Protein AF-A0A3A6UXP2-F1 (afdb_monomer_lite)

Foldseek 3Di:
DDDDDDDDDDDDDDDDDDDDDPPDDPPPPPVCFQFKWKKWFWPPDDDIDTGGPDDPDFEFEAEPPDFIKIKMKIFRQGQAKFAPKDWDDDPVCPQQKDKDCPQPRIGHHGGMGMIMITGDPPHDWADFDWIWIGTPSGDIDTHTYTYYD

Structure (mmCIF, N/CA/C/O backbone):
data_AF-A0A3A6UXP2-F1
#
_entry.id   AF-A0A3A6UXP2-F1
#
loop_
_atom_site.group_PDB
_atom_site.id
_atom_site.type_symbol
_atom_site.label_atom_id
_atom_site.label_alt_id
_atom_site.label_comp_id
_atom_site.label_asym_id
_atom_site.label_entity_id
_atom_site.label_seq_id
_atom_site.pdbx_PDB_ins_code
_atom_site.Cartn_x
_atom_site.Cartn_y
_atom_site.Cartn_z
_atom_site.occupancy
_atom_site.B_iso_or_equiv
_atom_site.auth_seq_id
_atom_site.auth_comp_id
_atom_site.auth_asym_id
_atom_site.auth_atom_id
_atom_site.pdbx_PDB_model_num
ATOM 1 N N . MET A 1 1 ? 31.881 63.912 57.015 1.00 40.38 1 MET A N 1
ATOM 2 C CA . MET A 1 1 ? 31.365 65.198 56.488 1.00 40.38 1 MET A CA 1
ATOM 3 C C . MET A 1 1 ? 31.185 65.110 54.976 1.00 40.38 1 MET A C 1
ATOM 5 O O . MET A 1 1 ? 32.179 65.166 54.272 1.00 40.38 1 MET A O 1
ATOM 9 N N . ARG A 1 2 ? 29.947 64.969 54.489 1.00 38.69 2 ARG A N 1
ATOM 10 C CA . ARG A 1 2 ? 29.353 65.715 53.356 1.00 38.69 2 ARG A CA 1
ATOM 11 C C . ARG A 1 2 ? 28.036 65.043 52.965 1.00 38.69 2 ARG A C 1
ATOM 13 O O . ARG A 1 2 ? 28.011 63.913 52.500 1.00 38.69 2 ARG A O 1
ATOM 20 N N . LYS A 1 3 ? 26.949 65.771 53.225 1.00 41.72 3 LYS A N 1
ATOM 21 C CA . LYS A 1 3 ? 25.612 65.557 52.668 1.00 41.72 3 LYS A CA 1
ATOM 22 C C . LYS A 1 3 ? 25.691 65.719 51.150 1.00 41.72 3 LYS A C 1
ATOM 24 O O . LYS A 1 3 ? 26.447 66.576 50.711 1.00 41.72 3 LYS A O 1
ATOM 29 N N . ASN A 1 4 ? 24.861 64.999 50.399 1.00 39.47 4 ASN A N 1
ATOM 30 C CA . ASN A 1 4 ? 24.311 65.500 49.140 1.00 39.47 4 ASN A CA 1
ATOM 31 C C . ASN A 1 4 ? 22.938 64.866 48.893 1.00 39.47 4 ASN A C 1
ATOM 33 O O . ASN A 1 4 ? 22.819 63.680 48.603 1.00 39.47 4 ASN A O 1
ATOM 37 N N . LEU A 1 5 ? 21.910 65.701 49.061 1.00 45.56 5 LEU A N 1
ATOM 38 C CA . LEU A 1 5 ? 20.583 65.518 48.488 1.00 45.56 5 LEU A CA 1
ATOM 39 C C . LEU A 1 5 ? 20.704 65.455 46.963 1.00 45.56 5 LEU A C 1
ATOM 41 O O . LEU A 1 5 ? 21.438 66.276 46.418 1.00 45.56 5 LEU A O 1
ATOM 45 N N . LEU A 1 6 ? 19.881 64.651 46.279 1.00 36.47 6 LEU A N 1
ATOM 46 C CA . LEU A 1 6 ? 19.213 65.148 45.071 1.00 36.47 6 LEU A CA 1
ATOM 47 C C . LEU A 1 6 ? 18.009 64.291 44.625 1.00 36.47 6 LEU A C 1
ATOM 49 O O . LEU A 1 6 ? 18.160 63.162 44.182 1.00 36.47 6 LEU A O 1
ATOM 53 N N . LYS A 1 7 ? 16.849 64.961 44.676 1.00 38.81 7 LYS A N 1
ATOM 54 C CA . LYS A 1 7 ? 15.701 64.958 43.746 1.00 38.81 7 LYS A CA 1
ATOM 55 C C . LYS A 1 7 ? 14.806 63.715 43.609 1.00 38.81 7 LYS A C 1
ATOM 57 O O . LYS A 1 7 ? 15.081 62.768 42.888 1.00 38.81 7 LYS A O 1
ATOM 62 N N . THR A 1 8 ? 13.626 63.880 44.204 1.00 41.09 8 THR A N 1
ATOM 63 C CA . THR A 1 8 ? 12.323 63.277 43.905 1.00 41.09 8 THR A CA 1
ATOM 64 C C . THR A 1 8 ? 12.003 63.275 42.402 1.00 41.09 8 THR A C 1
ATOM 66 O O . THR A 1 8 ? 11.967 64.339 41.784 1.00 41.09 8 THR A O 1
ATOM 69 N N . MET A 1 9 ? 11.713 62.103 41.828 1.00 41.50 9 MET A N 1
ATOM 70 C CA . MET A 1 9 ? 11.059 61.959 40.521 1.00 41.50 9 MET A CA 1
ATOM 71 C C . MET A 1 9 ? 9.598 61.552 40.726 1.00 41.50 9 MET A C 1
ATOM 73 O O . MET A 1 9 ? 9.314 60.538 41.358 1.00 41.50 9 MET A O 1
ATOM 77 N N . ILE A 1 10 ? 8.682 62.344 40.172 1.00 46.31 10 ILE A N 1
ATOM 78 C CA . ILE A 1 10 ? 7.265 62.006 40.023 1.00 46.31 10 ILE A CA 1
ATOM 79 C C . ILE A 1 10 ? 7.137 61.273 38.685 1.00 46.31 10 ILE A C 1
ATOM 81 O O . ILE A 1 10 ? 7.416 61.856 37.638 1.00 46.31 10 ILE A O 1
ATOM 85 N N . VAL A 1 11 ? 6.755 59.996 38.715 1.00 42.88 11 VAL A N 1
ATOM 86 C CA . VAL A 1 11 ? 6.452 59.210 37.511 1.00 42.88 11 VAL A CA 1
ATOM 87 C C . VAL A 1 11 ? 4.945 59.273 37.278 1.00 42.88 11 VAL A C 1
ATOM 89 O O . VAL A 1 11 ? 4.159 58.823 38.108 1.00 42.88 11 VAL A O 1
ATOM 92 N N . LEU A 1 12 ? 4.553 59.888 36.163 1.00 38.28 12 LEU A N 1
ATOM 93 C CA . LEU A 1 12 ? 3.173 60.009 35.706 1.00 38.28 12 LEU A CA 1
ATOM 94 C C . LEU A 1 12 ? 2.795 58.715 34.963 1.00 38.28 12 LEU A C 1
ATOM 96 O O . LEU A 1 12 ? 3.203 58.506 33.822 1.00 38.28 12 LEU A O 1
ATOM 100 N N . SER A 1 13 ? 2.068 57.816 35.625 1.00 41.38 13 SER A N 1
ATOM 101 C CA . SER A 1 13 ? 1.634 56.540 35.044 1.00 41.38 13 SER A CA 1
ATOM 102 C C . SER A 1 13 ? 0.448 56.754 34.099 1.00 41.38 13 SER A C 1
ATOM 104 O O . SER A 1 13 ? -0.673 56.992 34.544 1.00 41.38 13 SER A O 1
ATOM 106 N N . ILE A 1 14 ? 0.686 56.666 32.791 1.00 51.38 14 ILE A N 1
ATOM 107 C CA . ILE A 1 14 ? -0.365 56.619 31.766 1.00 51.38 14 ILE A CA 1
ATOM 108 C C . ILE A 1 14 ? -0.844 55.166 31.676 1.00 51.38 14 ILE A C 1
ATOM 110 O O . ILE A 1 14 ? -0.101 54.291 31.237 1.00 51.38 14 ILE A O 1
ATOM 114 N N . GLY A 1 15 ? -2.067 54.895 32.132 1.00 41.56 15 GLY A N 1
ATOM 115 C CA . GLY A 1 15 ? -2.695 53.582 31.992 1.00 41.56 15 GLY A CA 1
ATOM 116 C C . GLY A 1 15 ? -3.121 53.333 30.546 1.00 41.56 15 GLY A C 1
ATOM 117 O O . GLY A 1 15 ? -4.024 54.002 30.049 1.00 41.56 15 GLY A O 1
ATOM 118 N N . LEU A 1 16 ? -2.486 52.370 29.872 1.00 44.72 16 LEU A N 1
ATOM 119 C CA . LEU A 1 16 ? -3.006 51.798 28.630 1.00 44.72 16 LEU A CA 1
ATOM 120 C C . LEU A 1 16 ? -4.114 50.793 28.978 1.00 44.72 16 LEU A C 1
ATOM 122 O O . LEU A 1 16 ? -3.853 49.798 29.652 1.00 44.72 16 LEU A O 1
ATOM 126 N N . LEU A 1 17 ? -5.336 51.027 28.492 1.00 41.81 17 LEU A N 1
ATOM 127 C CA . LEU A 1 17 ? -6.356 49.981 28.411 1.00 41.81 17 LEU A CA 1
ATOM 128 C C . LEU A 1 17 ? -5.936 48.972 27.334 1.00 41.81 17 LEU A C 1
ATOM 130 O O . LEU A 1 17 ? -5.988 49.278 26.144 1.00 41.81 17 LEU A O 1
ATOM 134 N N . THR A 1 18 ? -5.557 47.762 27.736 1.00 48.31 18 THR A N 1
ATOM 135 C CA . THR A 1 18 ? -5.454 46.619 26.825 1.00 48.31 18 THR A CA 1
ATOM 136 C C . THR A 1 18 ? -6.835 45.981 26.692 1.00 48.31 18 THR A C 1
ATOM 138 O O . THR A 1 18 ? -7.317 45.318 27.606 1.00 48.31 18 THR A O 1
ATOM 141 N N . TYR A 1 19 ? -7.497 46.212 25.558 1.00 43.78 19 TYR A N 1
ATOM 142 C CA . TYR A 1 19 ? -8.662 45.429 25.145 1.00 43.78 19 TYR A CA 1
ATOM 143 C C . TYR A 1 19 ? -8.161 44.062 24.664 1.00 43.78 19 TYR A C 1
ATOM 145 O O . TYR A 1 19 ? -7.666 43.939 23.544 1.00 43.78 19 TYR A O 1
ATOM 153 N N . GLU A 1 20 ? -8.257 43.033 25.503 1.00 43.06 20 GLU A N 1
ATOM 154 C CA . GLU A 1 20 ? -8.049 41.658 25.051 1.00 43.06 20 GLU A CA 1
ATOM 155 C C . GLU A 1 20 ? -9.321 41.177 24.349 1.00 43.06 20 GLU A C 1
ATOM 157 O O . GLU A 1 20 ? -10.357 40.943 24.970 1.00 43.06 20 GLU A O 1
ATOM 162 N N . THR A 1 21 ? -9.257 41.065 23.024 1.00 47.62 21 THR A N 1
ATOM 163 C CA . THR A 1 21 ? -10.279 40.362 22.248 1.00 47.62 21 THR A CA 1
ATOM 164 C C . THR A 1 21 ? -9.906 38.885 22.225 1.00 47.62 21 THR A C 1
ATOM 166 O O . THR A 1 21 ? -8.953 38.471 21.567 1.00 47.62 21 THR A O 1
ATOM 169 N N . THR A 1 22 ? -10.638 38.069 22.978 1.00 46.59 22 THR A N 1
ATOM 170 C CA . THR A 1 22 ? -10.502 36.613 22.936 1.00 46.59 22 THR A CA 1
ATOM 171 C C . THR A 1 22 ? -11.127 36.089 21.644 1.00 46.59 22 THR A C 1
ATOM 173 O O . THR A 1 22 ? -12.307 35.754 21.574 1.00 46.59 22 THR A O 1
ATOM 176 N N . PHE A 1 23 ? -10.325 36.014 20.582 1.00 42.72 23 PHE A N 1
ATOM 177 C CA . PHE A 1 23 ? -10.682 35.238 19.398 1.00 42.72 23 PHE A CA 1
ATOM 178 C C . PHE A 1 23 ? -10.598 33.746 19.739 1.00 42.72 23 PHE A C 1
ATOM 180 O O . PHE A 1 23 ? -9.537 33.127 19.700 1.00 42.72 23 PHE A O 1
ATOM 187 N N . SER A 1 24 ? -11.743 33.162 20.087 1.00 44.19 24 SER A N 1
ATOM 188 C CA . SER A 1 24 ? -11.937 31.714 20.087 1.00 44.19 24 SER A CA 1
ATOM 189 C C . SER A 1 24 ? -11.889 31.224 18.638 1.00 44.19 24 SER A C 1
ATOM 191 O O . SER A 1 24 ? -12.862 31.389 17.900 1.00 44.19 24 SER A O 1
ATOM 193 N N . LEU A 1 25 ? -10.773 30.619 18.223 1.00 47.56 25 LEU A N 1
ATOM 194 C CA . LEU A 1 25 ? -10.713 29.875 16.964 1.00 47.56 25 LEU A CA 1
ATOM 195 C C . LEU A 1 25 ? -11.789 28.775 16.980 1.00 47.56 25 LEU A C 1
ATOM 197 O O . LEU A 1 25 ? -11.946 28.108 18.009 1.00 47.56 25 LEU A O 1
ATOM 201 N N . PRO A 1 26 ? -12.521 28.546 15.875 1.00 42.78 26 PRO A N 1
ATOM 202 C CA . PRO A 1 26 ? -13.351 27.359 15.766 1.00 42.78 26 PRO A CA 1
ATOM 203 C C . PRO A 1 26 ? -12.435 26.149 15.943 1.00 42.78 26 PRO A C 1
ATOM 205 O O . PRO A 1 26 ? -11.463 25.979 15.206 1.00 42.78 26 PRO A O 1
ATOM 208 N N . GLN A 1 27 ? -12.718 25.326 16.952 1.00 44.47 27 GLN A N 1
ATOM 209 C CA . GLN A 1 27 ? -12.070 24.032 17.057 1.00 44.47 27 GLN A CA 1
ATOM 210 C C . GLN A 1 27 ? -12.443 23.268 15.792 1.00 44.47 27 GLN A C 1
ATOM 212 O O . GLN A 1 27 ? -13.610 22.936 15.580 1.00 44.47 27 GLN A O 1
ATOM 2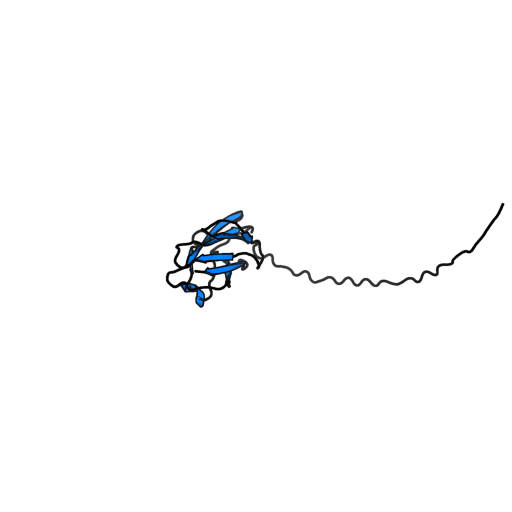17 N N . ILE A 1 28 ? -11.461 23.045 14.918 1.00 33.84 28 ILE A N 1
ATOM 218 C CA . ILE A 1 28 ? -11.594 22.068 13.848 1.00 33.84 28 ILE A CA 1
ATOM 219 C C . ILE A 1 28 ? -11.871 20.763 14.583 1.00 33.84 28 ILE A C 1
ATOM 221 O O . ILE A 1 28 ? -10.984 20.210 15.233 1.00 33.84 28 ILE A O 1
ATOM 225 N N . ILE A 1 29 ? -13.122 20.306 14.538 1.00 33.94 29 ILE A N 1
ATOM 226 C CA . ILE A 1 29 ? -13.460 18.939 14.901 1.00 33.94 29 ILE A CA 1
ATOM 227 C C . ILE A 1 29 ? -12.769 18.099 13.836 1.00 33.94 29 ILE A C 1
ATOM 229 O O . ILE A 1 29 ? -13.313 17.841 12.763 1.00 33.94 29 ILE A O 1
ATOM 233 N N . LEU A 1 30 ? -11.516 17.734 14.102 1.00 34.81 30 LEU A N 1
ATOM 234 C CA . LEU A 1 30 ? -10.880 16.652 13.391 1.00 34.81 30 LEU A CA 1
ATOM 235 C C . LEU A 1 30 ? -11.683 15.434 13.829 1.00 34.81 30 LEU A C 1
ATOM 237 O O . LEU A 1 30 ? -11.483 14.911 14.925 1.00 34.81 30 LEU A O 1
ATOM 241 N N . ASN A 1 31 ? -12.678 15.053 13.024 1.00 36.38 31 ASN A N 1
ATOM 242 C CA . ASN A 1 31 ? -13.287 13.741 13.139 1.00 36.38 31 ASN A CA 1
ATOM 243 C C . ASN A 1 31 ? -12.101 12.782 13.129 1.00 36.38 31 ASN A C 1
ATOM 245 O O . ASN A 1 31 ? -11.442 12.652 12.098 1.00 36.38 31 ASN A O 1
ATOM 249 N N . LYS A 1 32 ? -11.749 12.231 14.296 1.00 44.66 32 LYS A N 1
ATOM 250 C CA . LYS A 1 32 ? -10.659 11.274 14.436 1.00 44.66 32 LYS A CA 1
ATOM 251 C C . LYS A 1 32 ? -11.135 10.020 13.716 1.00 44.66 32 LYS A C 1
ATOM 253 O O . LYS A 1 32 ? -11.741 9.143 14.319 1.00 44.66 32 LYS A O 1
ATOM 258 N N . ALA A 1 33 ? -10.991 10.034 12.397 1.00 50.00 33 ALA A N 1
ATOM 259 C CA . ALA A 1 33 ? -11.292 8.924 11.530 1.00 50.00 33 ALA A CA 1
ATOM 260 C C . ALA A 1 33 ? -10.370 7.793 11.975 1.00 50.00 33 ALA A C 1
ATOM 262 O O . ALA A 1 33 ? -9.158 7.986 12.001 1.00 50.00 33 ALA A O 1
ATOM 263 N N . ASP A 1 34 ? -10.995 6.706 12.429 1.00 57.66 34 ASP A N 1
ATOM 264 C CA . ASP A 1 34 ? -10.430 5.425 12.856 1.00 57.66 34 ASP A CA 1
ATOM 265 C C . ASP A 1 34 ? -8.904 5.321 12.635 1.00 57.66 34 ASP A C 1
ATOM 267 O O . ASP A 1 34 ? -8.424 5.009 11.550 1.00 57.66 34 ASP A O 1
ATOM 271 N N . ASP A 1 35 ? -8.152 5.675 13.679 1.00 62.00 35 ASP A N 1
ATOM 272 C CA . ASP A 1 35 ? -6.703 5.913 13.660 1.00 62.00 35 ASP A CA 1
ATOM 273 C C . ASP A 1 35 ? -5.945 4.578 13.506 1.00 62.00 35 ASP A C 1
ATOM 275 O O . ASP A 1 35 ? -5.817 3.823 14.470 1.00 62.00 35 ASP A O 1
ATOM 279 N N . PHE A 1 36 ? -5.489 4.244 12.294 1.00 71.06 36 PHE A N 1
ATOM 280 C CA . PHE A 1 36 ? -4.601 3.105 12.020 1.00 71.06 36 PHE A CA 1
ATOM 281 C C . PHE A 1 36 ? -3.238 3.619 11.546 1.00 71.06 36 PHE A C 1
ATOM 283 O O . PHE A 1 36 ? -3.169 4.610 10.825 1.00 71.06 36 PHE A O 1
ATOM 290 N N . SER A 1 37 ? -2.145 2.967 11.951 1.00 69.31 37 SER A N 1
ATOM 291 C CA . SER A 1 37 ? -0.786 3.384 11.576 1.00 69.31 37 SER A CA 1
ATOM 292 C C . SER A 1 37 ? -0.146 2.417 10.590 1.00 69.31 37 SER A C 1
ATOM 294 O O . SER A 1 37 ? -0.500 1.238 10.532 1.00 69.31 37 SER A O 1
ATOM 296 N N . ILE A 1 38 ? 0.825 2.913 9.826 1.00 59.50 38 ILE A N 1
ATOM 297 C CA . ILE A 1 38 ? 1.515 2.154 8.787 1.00 59.50 38 ILE A CA 1
ATOM 298 C C . ILE A 1 38 ? 3.002 2.017 9.138 1.00 59.50 38 ILE A C 1
ATOM 300 O O . ILE A 1 38 ? 3.627 2.961 9.604 1.00 59.50 38 ILE A O 1
ATOM 304 N N . GLU A 1 39 ? 3.607 0.861 8.889 1.00 66.81 39 GLU A N 1
ATOM 305 C CA . GLU A 1 39 ? 5.064 0.670 8.922 1.00 66.81 39 GLU A CA 1
ATOM 306 C C . GLU A 1 39 ? 5.530 0.002 7.628 1.00 66.81 39 GLU A C 1
ATOM 308 O O . GLU A 1 39 ? 4.825 -0.845 7.091 1.00 66.81 39 GLU A O 1
ATOM 313 N N . ILE A 1 40 ? 6.702 0.355 7.094 1.00 58.12 40 ILE A N 1
ATOM 314 C CA . ILE A 1 40 ? 7.162 -0.152 5.787 1.00 58.12 40 ILE A CA 1
ATOM 315 C C . ILE A 1 40 ? 8.504 -0.865 5.891 1.00 58.12 40 ILE A C 1
ATOM 317 O O . ILE A 1 40 ? 9.406 -0.439 6.617 1.00 58.12 40 ILE A O 1
ATOM 321 N N . GLY A 1 41 ? 8.648 -1.938 5.107 1.00 57.12 41 GLY A N 1
ATOM 322 C CA . GLY A 1 41 ? 9.924 -2.602 4.872 1.00 57.12 41 GLY A CA 1
ATOM 323 C C . GLY A 1 41 ? 10.048 -3.159 3.450 1.00 57.12 41 GLY A C 1
ATOM 324 O O . GLY A 1 41 ? 9.064 -3.412 2.759 1.00 57.12 41 GLY A O 1
ATOM 325 N N . THR A 1 42 ? 11.288 -3.342 2.992 1.00 54.94 42 THR A N 1
ATOM 326 C CA . THR A 1 42 ? 11.606 -3.971 1.700 1.00 54.94 42 THR A CA 1
ATOM 327 C C . THR A 1 42 ? 12.535 -5.162 1.909 1.00 54.94 42 THR A C 1
ATOM 329 O O . THR A 1 42 ? 13.437 -5.139 2.755 1.00 54.94 42 THR A O 1
ATOM 332 N N . VAL A 1 43 ? 12.335 -6.231 1.138 1.00 50.34 43 VAL A N 1
ATOM 333 C CA . VAL A 1 43 ? 13.219 -7.400 1.160 1.00 50.34 43 VAL A CA 1
ATOM 334 C C . VAL A 1 43 ? 14.390 -7.131 0.213 1.00 50.34 43 VAL A C 1
ATOM 336 O O . VAL A 1 43 ? 14.316 -7.437 -0.973 1.00 50.34 43 VAL A O 1
ATOM 339 N N . SER A 1 44 ? 15.452 -6.496 0.728 1.00 39.50 44 SER A N 1
ATOM 340 C CA . SER A 1 44 ? 16.818 -6.495 0.146 1.00 39.50 44 SER A CA 1
ATOM 341 C C . SER A 1 44 ? 17.917 -5.928 1.066 1.00 39.50 44 SER A C 1
ATOM 343 O O . SER A 1 44 ? 19.087 -6.177 0.795 1.00 39.50 44 SER A O 1
ATOM 345 N N . LYS A 1 45 ? 17.587 -5.198 2.144 1.00 35.59 45 LYS A N 1
ATOM 346 C CA . LYS A 1 45 ? 18.444 -4.855 3.309 1.00 35.59 45 LYS A CA 1
ATOM 347 C C . LYS A 1 45 ? 17.601 -3.952 4.219 1.00 35.59 45 LYS A C 1
ATOM 349 O O . LYS A 1 45 ? 17.278 -2.834 3.838 1.00 35.59 45 LYS A O 1
ATOM 354 N N . SER A 1 46 ? 17.160 -4.462 5.365 1.00 40.50 46 SER A N 1
ATOM 355 C CA . SER A 1 46 ? 16.119 -3.834 6.186 1.00 40.50 46 SER A CA 1
ATOM 356 C C . SER A 1 46 ? 16.643 -2.696 7.068 1.00 40.50 46 SER A C 1
ATOM 358 O O . SER A 1 46 ? 17.407 -2.940 8.001 1.00 40.50 46 SER A O 1
ATOM 360 N N . THR A 1 47 ? 16.124 -1.489 6.865 1.00 38.62 47 THR A N 1
ATOM 361 C CA . THR A 1 47 ? 15.906 -0.511 7.940 1.00 38.62 47 THR A CA 1
ATOM 362 C C . THR A 1 47 ? 14.427 -0.152 7.910 1.00 38.62 47 THR A C 1
ATOM 364 O O . THR A 1 47 ? 13.943 0.384 6.917 1.00 38.62 47 THR A O 1
ATOM 367 N N . PHE A 1 48 ? 13.703 -0.549 8.954 1.00 45.12 48 PHE A N 1
ATOM 368 C CA . PHE A 1 48 ? 12.272 -0.306 9.105 1.00 45.12 48 PHE A CA 1
ATOM 369 C C . PHE A 1 48 ? 12.027 1.196 9.274 1.00 45.12 48 PHE A C 1
ATOM 371 O O . PHE A 1 48 ? 12.610 1.807 10.169 1.00 45.12 48 PHE A O 1
ATOM 378 N N . SER A 1 49 ? 11.158 1.776 8.448 1.00 44.88 49 SER A N 1
ATOM 379 C CA . SER A 1 49 ? 10.668 3.144 8.644 1.00 44.88 49 SER A CA 1
ATOM 380 C C . SER A 1 49 ? 9.192 3.069 9.024 1.00 44.88 49 SER A C 1
ATOM 382 O O . SER A 1 49 ? 8.361 2.600 8.245 1.00 44.88 49 SER A O 1
ATOM 384 N N . SER A 1 50 ? 8.876 3.480 10.254 1.00 44.25 50 SER A N 1
ATOM 385 C CA . SER A 1 50 ? 7.497 3.626 10.728 1.00 44.25 50 SER A CA 1
ATOM 386 C C . SER A 1 50 ? 6.898 4.909 10.157 1.00 44.25 50 SER A C 1
ATOM 388 O O . SER A 1 5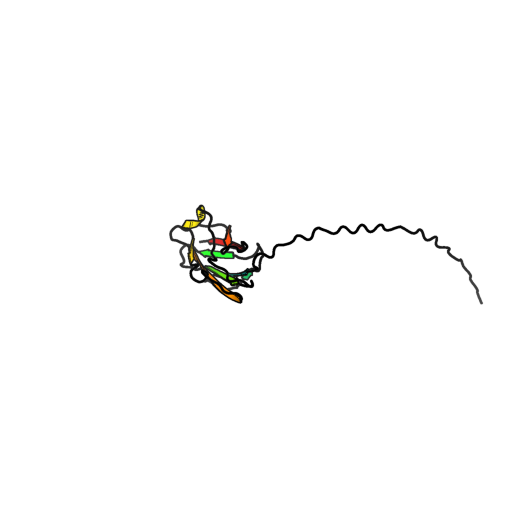0 ? 7.543 5.959 10.173 1.00 44.25 50 SER A O 1
ATOM 390 N N . CYS A 1 51 ? 5.666 4.834 9.666 1.00 53.47 51 CYS A N 1
ATOM 391 C CA . CYS A 1 51 ? 4.898 5.978 9.195 1.00 53.47 51 CYS A CA 1
ATOM 392 C C . CYS A 1 51 ? 3.570 6.033 9.936 1.00 53.47 51 CYS A C 1
ATOM 394 O O . CYS A 1 51 ? 2.520 5.585 9.473 1.00 53.47 51 CYS A O 1
ATOM 396 N N . GLY A 1 52 ? 3.605 6.636 11.118 1.00 46.34 52 GLY A N 1
ATOM 397 C CA . GLY A 1 52 ? 2.383 7.168 11.703 1.00 46.34 52 GLY A CA 1
ATOM 398 C C . GLY A 1 52 ? 1.906 8.364 10.879 1.00 46.34 52 GLY A C 1
ATOM 399 O O . GLY A 1 52 ? 2.684 9.296 10.702 1.00 46.34 52 GLY A O 1
ATOM 400 N N . ASN A 1 53 ? 0.664 8.322 10.378 1.00 45.50 53 ASN A N 1
ATOM 401 C CA . ASN A 1 53 ? -0.191 9.430 9.898 1.00 45.50 53 ASN A CA 1
ATOM 402 C C . ASN A 1 53 ? 0.461 10.614 9.140 1.00 45.50 53 ASN A C 1
ATOM 404 O O . ASN A 1 53 ? -0.097 11.709 9.124 1.00 45.50 53 ASN A O 1
ATOM 408 N N . SER A 1 54 ? 1.627 10.438 8.516 1.00 45.38 54 SER A N 1
ATOM 409 C CA . SER A 1 54 ? 2.432 11.527 7.958 1.00 45.38 54 SER A CA 1
ATOM 410 C C . SER A 1 54 ? 2.893 11.198 6.543 1.00 45.38 54 SER A C 1
ATOM 412 O O . SER A 1 54 ? 3.449 10.136 6.273 1.00 45.38 54 SER A O 1
ATOM 414 N N . ILE A 1 55 ? 2.663 12.158 5.651 1.00 43.12 55 ILE A N 1
ATOM 415 C CA . ILE A 1 55 ? 2.704 12.074 4.184 1.00 43.12 55 ILE A CA 1
ATOM 416 C C . ILE A 1 55 ? 4.134 12.065 3.601 1.00 43.12 55 ILE A C 1
ATOM 418 O O . ILE A 1 55 ? 4.306 12.378 2.430 1.00 43.12 55 ILE A O 1
ATOM 422 N N . ALA A 1 56 ? 5.178 11.798 4.398 1.00 43.28 56 ALA A N 1
ATOM 423 C CA . ALA A 1 56 ? 6.534 12.224 4.024 1.00 43.28 56 ALA A CA 1
ATOM 424 C C . ALA A 1 56 ? 7.630 11.149 3.910 1.00 43.28 56 ALA A C 1
ATOM 426 O O . ALA A 1 56 ? 8.648 11.460 3.305 1.00 43.28 56 ALA A O 1
ATOM 427 N N . ASN A 1 57 ? 7.512 9.926 4.453 1.00 53.72 57 ASN A N 1
ATOM 428 C CA . ASN A 1 57 ? 8.703 9.047 4.567 1.00 53.72 57 ASN A CA 1
ATOM 429 C C . ASN A 1 57 ? 8.483 7.544 4.312 1.00 53.72 57 ASN A C 1
ATOM 431 O O . ASN A 1 57 ? 9.330 6.724 4.671 1.00 53.72 57 ASN A O 1
ATOM 435 N N . CYS A 1 58 ? 7.374 7.161 3.687 1.00 72.75 58 CYS A N 1
ATOM 436 C CA . CYS A 1 58 ? 6.991 5.760 3.554 1.00 72.75 58 CYS A CA 1
ATOM 437 C C . CYS A 1 58 ? 7.305 5.197 2.166 1.00 72.75 58 CYS A C 1
ATOM 439 O O . CYS A 1 58 ? 6.403 5.080 1.356 1.00 72.75 58 CYS A O 1
ATOM 441 N N . LEU A 1 59 ? 8.561 4.849 1.872 1.00 83.69 59 LEU A N 1
ATOM 442 C CA . LEU A 1 59 ? 8.949 4.404 0.527 1.00 83.69 59 LEU A CA 1
ATOM 443 C C . LEU A 1 59 ? 9.077 2.881 0.400 1.00 83.69 59 LEU A C 1
ATOM 445 O O . LEU A 1 59 ? 9.956 2.264 1.006 1.00 83.69 59 LEU A O 1
ATOM 449 N N . VAL A 1 60 ? 8.278 2.294 -0.486 1.00 86.19 60 VAL A N 1
ATOM 450 C CA . VAL A 1 60 ? 8.489 0.951 -1.033 1.00 86.19 60 VAL A CA 1
ATOM 451 C C . VAL A 1 60 ? 9.283 1.074 -2.330 1.00 86.19 60 VAL A C 1
ATOM 453 O O . VAL A 1 60 ? 8.897 1.794 -3.244 1.00 86.19 60 VAL A O 1
ATOM 456 N N . THR A 1 61 ? 10.403 0.356 -2.420 1.00 87.50 61 THR A N 1
ATOM 457 C CA . THR A 1 61 ? 11.196 0.251 -3.653 1.00 87.50 61 THR A CA 1
ATOM 458 C C . THR A 1 61 ? 11.113 -1.163 -4.200 1.00 87.50 61 THR A C 1
ATOM 460 O O . THR A 1 61 ? 11.536 -2.119 -3.543 1.00 87.50 61 THR A O 1
ATOM 463 N N . LEU A 1 62 ? 10.589 -1.284 -5.412 1.00 89.25 62 LEU A N 1
ATOM 464 C CA . LEU A 1 62 ? 10.619 -2.507 -6.201 1.00 89.25 62 LEU A CA 1
ATOM 465 C C . LEU A 1 62 ? 11.743 -2.411 -7.233 1.00 89.25 62 LEU A C 1
ATOM 467 O O . LEU A 1 62 ? 12.066 -1.316 -7.685 1.00 89.25 62 LEU A O 1
ATOM 471 N N . LYS A 1 63 ? 12.365 -3.539 -7.566 1.00 86.81 63 LYS A N 1
ATOM 472 C CA . LYS A 1 63 ? 13.435 -3.614 -8.557 1.00 86.81 63 LYS A CA 1
ATOM 473 C C . LYS A 1 63 ? 12.979 -4.454 -9.729 1.00 86.81 63 LYS A C 1
ATOM 475 O O . LYS A 1 63 ? 12.488 -5.565 -9.537 1.00 86.81 63 LYS A O 1
ATOM 480 N N . LEU A 1 64 ? 13.171 -3.939 -10.932 1.00 81.69 64 LEU A N 1
ATOM 481 C CA . LEU A 1 64 ? 13.016 -4.716 -12.147 1.00 81.69 64 LEU A CA 1
ATOM 482 C C . LEU A 1 64 ? 14.062 -5.838 -12.158 1.00 81.69 64 LEU A C 1
ATOM 484 O O . LEU A 1 64 ? 15.103 -5.761 -11.511 1.00 81.69 64 LEU A O 1
ATOM 488 N N . MET A 1 65 ? 13.770 -6.915 -12.886 1.00 70.50 65 MET A N 1
ATOM 489 C CA . MET A 1 65 ? 14.711 -8.015 -13.166 1.00 70.50 65 MET A CA 1
ATOM 490 C C . MET A 1 65 ? 15.171 -8.850 -11.955 1.00 70.50 65 MET A C 1
ATOM 492 O O . MET A 1 65 ? 15.798 -9.893 -12.137 1.00 70.50 65 MET A O 1
ATOM 496 N N . ILE A 1 66 ? 14.828 -8.450 -10.731 1.00 73.62 66 ILE A N 1
ATOM 497 C CA . ILE A 1 66 ? 15.059 -9.202 -9.500 1.00 73.62 66 ILE A CA 1
ATOM 498 C C . ILE A 1 66 ? 13.691 -9.492 -8.893 1.00 73.62 66 ILE A C 1
ATOM 500 O O . ILE A 1 66 ? 12.884 -8.586 -8.718 1.00 73.62 66 ILE A O 1
ATOM 504 N N . HIS A 1 67 ? 13.424 -10.748 -8.531 1.00 68.25 67 HIS A N 1
ATOM 505 C CA . HIS A 1 67 ? 12.2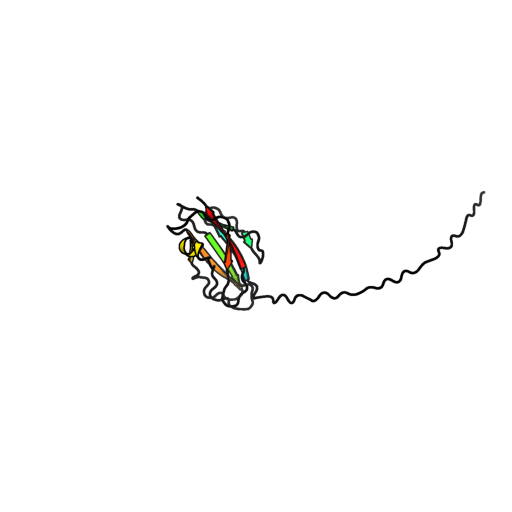34 -11.089 -7.751 1.00 68.25 67 HIS A CA 1
ATOM 506 C C . HIS A 1 67 ? 12.364 -10.517 -6.336 1.00 68.25 67 HIS A C 1
ATOM 508 O O . HIS A 1 67 ? 12.771 -11.214 -5.405 1.00 68.25 67 HIS A O 1
ATOM 514 N N . ASN A 1 68 ? 12.064 -9.230 -6.183 1.00 81.25 68 ASN A N 1
ATOM 515 C CA . ASN A 1 68 ? 12.049 -8.557 -4.901 1.00 81.25 68 ASN A CA 1
ATOM 516 C C . ASN A 1 68 ? 10.609 -8.342 -4.421 1.00 81.25 68 ASN A C 1
ATOM 518 O O . ASN A 1 68 ? 9.653 -8.319 -5.195 1.00 81.25 68 ASN A O 1
ATOM 522 N N . GLU A 1 69 ? 10.462 -8.226 -3.107 1.00 85.31 69 GLU A N 1
ATOM 523 C CA . GLU A 1 69 ? 9.179 -7.975 -2.465 1.00 85.31 69 GLU A CA 1
ATOM 524 C C . GLU A 1 69 ? 9.293 -6.726 -1.595 1.00 85.31 69 GLU A C 1
ATOM 526 O O . GLU A 1 69 ? 10.210 -6.587 -0.777 1.00 85.31 69 GLU A O 1
ATOM 531 N N . GLY A 1 70 ? 8.347 -5.815 -1.784 1.00 86.81 70 GLY A N 1
ATOM 532 C CA . GLY A 1 70 ? 8.067 -4.725 -0.865 1.00 86.81 70 GLY A CA 1
ATOM 533 C C . GLY A 1 70 ? 6.906 -5.095 0.045 1.00 86.81 70 GLY A C 1
ATOM 534 O O . GLY A 1 70 ? 6.039 -5.880 -0.341 1.00 86.81 70 GLY A O 1
ATOM 535 N N . PHE A 1 71 ? 6.851 -4.535 1.248 1.00 87.81 71 PHE A N 1
ATOM 536 C CA . PHE A 1 71 ? 5.693 -4.724 2.107 1.00 87.81 71 PHE A CA 1
ATOM 537 C C . PHE A 1 71 ? 5.365 -3.496 2.944 1.00 87.81 71 PHE A C 1
ATOM 539 O O . PHE A 1 71 ? 6.220 -2.680 3.289 1.00 87.81 71 PHE A O 1
ATOM 546 N N . VAL A 1 72 ? 4.093 -3.430 3.309 1.00 88.06 72 VAL A N 1
ATOM 547 C CA . VAL A 1 72 ? 3.526 -2.444 4.214 1.00 88.06 72 VAL A CA 1
ATOM 548 C C . VAL A 1 72 ? 2.827 -3.209 5.336 1.00 88.06 72 VAL A C 1
ATOM 550 O O . VAL A 1 72 ? 1.972 -4.058 5.084 1.00 88.06 72 VAL A O 1
ATOM 553 N N . ILE A 1 73 ? 3.213 -2.946 6.577 1.00 87.25 73 ILE A N 1
ATOM 554 C CA . ILE A 1 73 ? 2.548 -3.423 7.785 1.00 87.25 73 ILE A CA 1
ATOM 555 C C . ILE A 1 73 ? 1.496 -2.397 8.187 1.00 87.25 73 ILE A C 1
ATOM 557 O O . ILE A 1 73 ? 1.782 -1.212 8.336 1.00 87.25 73 ILE A O 1
ATOM 561 N N . ILE A 1 74 ? 0.273 -2.867 8.372 1.00 86.75 74 ILE A N 1
ATOM 562 C CA . ILE A 1 74 ? -0.845 -2.074 8.865 1.00 86.75 74 ILE A CA 1
ATOM 563 C C . ILE A 1 74 ? -1.061 -2.449 10.319 1.00 86.75 74 ILE A C 1
ATOM 565 O O . ILE A 1 74 ? -1.202 -3.632 10.617 1.00 86.75 74 ILE A O 1
ATOM 569 N N . HIS A 1 75 ? -1.137 -1.459 11.200 1.00 87.69 75 HIS A N 1
ATOM 570 C CA . HIS A 1 75 ? -1.467 -1.628 12.612 1.00 87.69 75 HIS A CA 1
ATOM 571 C C . HIS A 1 75 ? -2.820 -0.999 12.901 1.00 87.69 75 HIS A C 1
ATOM 573 O O . HIS A 1 75 ? -3.020 0.201 12.692 1.00 87.69 75 HIS A O 1
ATOM 579 N N . ASN A 1 76 ? -3.755 -1.797 13.407 1.00 87.12 76 ASN A N 1
ATOM 580 C CA . ASN A 1 76 ? -5.052 -1.289 13.814 1.00 87.12 76 ASN A CA 1
ATOM 581 C C . ASN A 1 76 ? -4.987 -0.726 15.239 1.00 87.12 76 ASN A C 1
ATOM 583 O O . ASN A 1 76 ? -5.203 -1.451 16.207 1.00 87.12 76 ASN A O 1
ATOM 587 N N . ASN A 1 77 ? -4.742 0.577 15.364 1.00 84.62 77 ASN A N 1
ATOM 588 C CA . ASN A 1 77 ? -4.768 1.279 16.655 1.00 84.62 77 ASN A CA 1
ATOM 589 C C . ASN A 1 77 ? -6.156 1.841 17.005 1.00 84.62 77 ASN A C 1
ATOM 591 O O . ASN A 1 77 ? -6.312 2.549 18.003 1.00 84.62 77 ASN A O 1
ATOM 595 N N . SER A 1 78 ? -7.171 1.541 16.192 1.00 82.69 78 SER A N 1
ATOM 596 C CA . SER A 1 78 ? -8.546 1.951 16.449 1.00 82.69 78 SER A CA 1
ATOM 597 C C . SER A 1 78 ? -9.230 0.997 17.436 1.00 82.69 78 SER A C 1
ATOM 599 O O . SER A 1 78 ? -8.729 -0.080 17.753 1.00 82.69 78 SER A O 1
ATOM 601 N N . SER A 1 79 ? -10.420 1.369 17.910 1.00 86.75 79 SER A N 1
ATOM 602 C CA . SER A 1 79 ? -11.263 0.503 18.747 1.00 86.75 79 SER A CA 1
ATOM 603 C C . SER A 1 79 ? -12.167 -0.442 17.943 1.00 86.75 79 SER A C 1
ATOM 605 O O . SER A 1 79 ? -12.965 -1.174 18.531 1.00 86.75 79 SER A O 1
ATOM 607 N N . ARG A 1 80 ? -12.077 -0.429 16.607 1.00 89.00 80 ARG A N 1
ATOM 608 C CA . ARG A 1 80 ? -12.948 -1.183 15.694 1.00 89.00 80 ARG A CA 1
ATOM 609 C C . ARG A 1 80 ? -12.135 -2.131 14.827 1.00 89.00 80 ARG A C 1
ATOM 611 O O . ARG A 1 80 ? -10.976 -1.875 14.538 1.00 89.00 80 ARG A O 1
ATOM 618 N N . THR A 1 81 ? -12.745 -3.222 14.379 1.00 91.06 81 THR A N 1
ATOM 619 C CA . THR A 1 81 ? -12.133 -4.095 13.368 1.00 91.06 81 THR A CA 1
ATOM 620 C C . THR A 1 81 ? -12.071 -3.364 12.029 1.00 91.06 81 THR A C 1
ATOM 622 O O . THR A 1 81 ? -13.102 -2.887 11.555 1.00 91.06 81 THR A O 1
ATOM 625 N N . LEU A 1 82 ? -10.889 -3.302 11.413 1.00 90.31 82 LEU A N 1
ATOM 626 C CA . LEU A 1 82 ? -10.732 -2.813 10.041 1.00 90.31 82 LEU A CA 1
ATOM 627 C C . LEU A 1 82 ? -11.019 -3.956 9.072 1.00 90.31 82 LEU A C 1
ATOM 629 O O . LEU A 1 82 ? -10.604 -5.091 9.316 1.00 90.31 82 LEU A O 1
ATOM 633 N N . THR A 1 83 ? -11.692 -3.667 7.966 1.00 94.81 83 THR A N 1
ATOM 634 C CA . THR A 1 83 ? -12.000 -4.669 6.942 1.00 94.81 83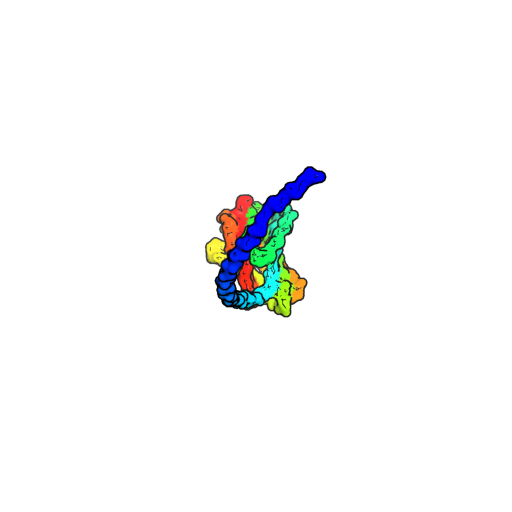 THR A CA 1
ATOM 635 C C . THR A 1 83 ? -11.493 -4.235 5.580 1.00 94.81 83 THR A C 1
ATOM 637 O O . THR A 1 83 ? -11.450 -3.043 5.275 1.00 94.81 83 THR A O 1
ATOM 640 N N . ASN A 1 84 ? -11.098 -5.219 4.771 1.00 95.50 84 ASN A N 1
ATOM 641 C CA . ASN A 1 84 ? -10.672 -5.055 3.381 1.00 95.50 84 ASN A CA 1
ATOM 642 C C . ASN A 1 84 ? -9.590 -3.981 3.181 1.00 95.50 84 ASN A C 1
ATOM 644 O O . ASN A 1 84 ? -9.628 -3.226 2.208 1.00 95.50 84 ASN A O 1
ATOM 648 N N . VAL A 1 85 ? -8.617 -3.909 4.097 1.00 93.06 85 VAL A N 1
ATOM 649 C CA . VAL A 1 85 ? -7.520 -2.942 3.982 1.00 93.06 85 VAL A CA 1
ATOM 650 C C . VAL A 1 85 ? -6.619 -3.348 2.823 1.00 93.06 85 VAL A C 1
ATOM 652 O O . 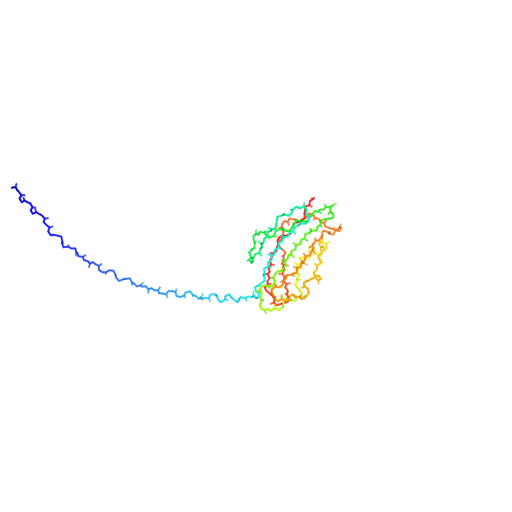VAL A 1 85 ? -6.096 -4.464 2.797 1.00 93.06 85 VAL A O 1
ATOM 655 N N . ARG A 1 86 ? -6.437 -2.440 1.863 1.00 95.50 86 ARG A N 1
ATOM 656 C CA . ARG A 1 86 ? -5.597 -2.654 0.678 1.00 95.50 86 ARG A CA 1
ATOM 657 C C . ARG A 1 86 ? -5.121 -1.332 0.080 1.00 95.50 86 ARG A C 1
ATOM 659 O O . ARG A 1 86 ? -5.706 -0.282 0.339 1.00 95.50 86 ARG A O 1
ATOM 666 N N . ALA A 1 87 ? -4.079 -1.399 -0.739 1.00 93.94 87 ALA A N 1
ATOM 667 C CA . ALA A 1 87 ? -3.661 -0.314 -1.612 1.00 93.94 87 ALA A CA 1
ATOM 668 C C . ALA A 1 87 ? -4.543 -0.240 -2.863 1.00 93.94 87 ALA A C 1
ATOM 670 O O . ALA A 1 87 ? -4.985 -1.274 -3.383 1.00 93.94 87 ALA A O 1
ATOM 671 N N . TYR A 1 88 ? -4.755 0.980 -3.345 1.00 93.31 88 TYR A N 1
ATOM 672 C CA . TYR A 1 88 ? -5.531 1.289 -4.539 1.00 93.31 88 TYR A CA 1
ATOM 673 C C . TYR A 1 88 ? -4.624 1.970 -5.557 1.00 93.31 88 TYR A C 1
ATOM 675 O O . TYR A 1 88 ? -4.124 3.067 -5.327 1.00 93.31 88 TYR A O 1
ATOM 683 N N . PHE A 1 89 ? -4.398 1.298 -6.681 1.00 93.19 89 PHE A N 1
ATOM 684 C CA . PHE A 1 89 ? -3.510 1.783 -7.728 1.00 93.19 89 PHE A CA 1
ATOM 685 C C . PHE A 1 89 ? -4.288 2.609 -8.761 1.00 93.19 89 PHE A C 1
ATOM 687 O O . PHE A 1 89 ? -5.369 2.176 -9.180 1.00 93.19 89 PHE A O 1
ATOM 694 N N . PRO A 1 90 ? -3.744 3.759 -9.202 1.00 89.25 90 PRO A N 1
ATOM 695 C CA . PRO A 1 90 ? -4.179 4.420 -10.430 1.00 89.25 90 PRO A CA 1
ATOM 696 C C . PRO A 1 90 ? -4.195 3.444 -11.615 1.00 89.25 90 PRO A C 1
ATOM 698 O O . PRO A 1 90 ? -3.455 2.457 -11.616 1.00 89.25 90 PRO A O 1
ATOM 701 N N . GLU A 1 91 ? -5.041 3.701 -12.613 1.00 88.88 91 GLU A N 1
ATOM 702 C CA . GLU A 1 91 ? -5.256 2.805 -13.762 1.00 88.88 91 GLU A CA 1
ATOM 703 C C . GLU A 1 91 ? -3.946 2.447 -14.475 1.00 88.88 91 GLU A C 1
ATOM 705 O O . GLU A 1 91 ? -3.683 1.278 -14.763 1.00 88.88 91 GLU A O 1
ATOM 710 N N . GLU A 1 92 ? -3.069 3.430 -14.641 1.00 86.12 92 GLU A N 1
ATOM 711 C CA . GLU A 1 92 ? -1.750 3.302 -15.253 1.00 86.12 92 GLU A CA 1
ATOM 712 C C . GLU A 1 92 ? -0.784 2.374 -14.488 1.00 86.12 92 GLU A C 1
ATOM 714 O O . GLU A 1 92 ? 0.193 1.882 -15.064 1.00 86.12 92 GLU A O 1
ATOM 719 N N . LEU A 1 93 ? -1.051 2.098 -13.206 1.00 88.44 93 LEU A N 1
ATOM 720 C CA . LEU A 1 93 ? -0.228 1.239 -12.348 1.00 88.44 93 LEU A CA 1
ATOM 721 C C . LEU A 1 93 ? -0.857 -0.132 -12.067 1.00 88.44 93 LEU A C 1
ATOM 723 O O . LEU A 1 93 ? -0.162 -1.004 -11.544 1.00 88.44 93 LEU A O 1
ATOM 727 N N . GLN A 1 94 ? -2.128 -0.364 -12.422 1.00 87.56 94 GLN A N 1
ATOM 728 C CA . GLN A 1 94 ? -2.849 -1.595 -12.053 1.00 87.56 94 GLN A CA 1
ATOM 729 C C . GLN A 1 94 ? -2.164 -2.878 -12.540 1.00 87.56 94 GLN A C 1
ATOM 731 O O . GLN A 1 94 ? -2.200 -3.887 -11.846 1.00 87.56 94 GLN A O 1
ATOM 736 N N . ASN A 1 95 ? -1.507 -2.831 -13.702 1.00 90.31 95 ASN A N 1
ATOM 737 C CA . ASN A 1 95 ? -0.798 -3.980 -14.271 1.00 90.31 95 ASN A CA 1
ATOM 738 C C . ASN A 1 95 ? 0.700 -3.997 -13.939 1.00 90.31 95 ASN A C 1
ATOM 740 O O . ASN A 1 95 ? 1.402 -4.900 -14.386 1.00 90.31 95 ASN A O 1
ATOM 744 N N . GLN A 1 96 ? 1.210 -3.007 -13.201 1.00 92.44 96 GLN A N 1
ATOM 745 C CA . GLN A 1 96 ? 2.635 -2.888 -12.885 1.00 92.44 96 GLN A CA 1
ATOM 746 C C . GLN A 1 96 ? 3.006 -3.509 -11.540 1.00 92.44 96 GLN A C 1
ATOM 748 O O . GLN A 1 96 ? 4.185 -3.751 -11.298 1.00 92.44 96 GLN A O 1
ATOM 753 N N . VAL A 1 97 ? 2.044 -3.739 -10.644 1.00 92.56 97 VAL A N 1
ATOM 754 C CA . VAL A 1 97 ? 2.325 -4.195 -9.280 1.00 92.56 97 VAL A CA 1
ATOM 755 C C . VAL A 1 97 ? 1.298 -5.231 -8.855 1.00 92.56 97 VAL A C 1
ATOM 757 O O . VAL A 1 97 ? 0.110 -4.934 -8.755 1.00 92.56 97 VAL A O 1
ATOM 760 N N . ASP A 1 98 ? 1.771 -6.423 -8.515 1.00 93.75 98 ASP A N 1
ATOM 761 C CA . ASP A 1 98 ? 0.955 -7.419 -7.836 1.00 93.75 98 ASP A CA 1
ATOM 762 C C . ASP A 1 98 ? 0.903 -7.096 -6.344 1.00 93.75 98 ASP A C 1
ATOM 764 O O . ASP A 1 98 ? 1.932 -7.059 -5.664 1.00 93.75 98 ASP A O 1
ATOM 768 N N . GLN A 1 99 ? -0.308 -6.902 -5.821 1.00 94.50 99 GLN A N 1
ATOM 769 C CA . GLN A 1 99 ? -0.561 -6.775 -4.390 1.00 94.50 99 GLN A CA 1
ATOM 770 C C . GLN A 1 99 ? -1.177 -8.057 -3.826 1.00 94.50 99 GLN A C 1
ATOM 772 O O . GLN A 1 99 ? -2.199 -8.532 -4.320 1.00 94.50 99 GLN A O 1
ATOM 777 N N . ASN A 1 100 ? -0.651 -8.532 -2.696 1.00 95.75 100 ASN A N 1
ATOM 778 C CA . ASN A 1 100 ? -1.339 -9.497 -1.844 1.00 95.75 100 ASN A CA 1
ATOM 779 C C . ASN A 1 100 ? -1.842 -8.823 -0.557 1.00 95.75 100 ASN A C 1
ATOM 781 O O . ASN A 1 100 ? -1.049 -8.371 0.270 1.00 95.75 100 ASN A O 1
ATOM 785 N N . ALA A 1 101 ? -3.167 -8.798 -0.389 1.00 96.25 101 ALA A N 1
ATOM 786 C CA . ALA A 1 101 ? -3.863 -8.232 0.767 1.00 96.25 101 ALA A CA 1
ATOM 787 C C . ALA A 1 101 ? -4.612 -9.283 1.610 1.00 96.25 101 ALA A C 1
ATOM 789 O O . ALA A 1 101 ? -5.426 -8.929 2.463 1.00 96.25 101 ALA A O 1
ATOM 790 N N . SER A 1 102 ? -4.364 -10.582 1.401 1.00 96.62 102 SER A N 1
ATOM 791 C CA . SER A 1 102 ? -5.151 -11.652 2.037 1.00 96.62 102 SER A CA 1
ATOM 792 C C . SER A 1 102 ? -5.075 -11.639 3.568 1.00 96.62 102 SER A C 1
ATOM 794 O O . SER A 1 102 ? -6.024 -12.034 4.237 1.00 96.62 102 SER A O 1
ATOM 796 N N . ALA A 1 103 ? -3.965 -11.154 4.132 1.00 94.75 103 ALA A N 1
ATOM 797 C CA . ALA A 1 103 ? -3.782 -11.012 5.576 1.00 94.75 103 ALA A CA 1
ATOM 798 C C . ALA A 1 103 ? -4.551 -9.818 6.177 1.00 94.75 103 ALA A C 1
ATOM 800 O O . ALA A 1 103 ? -4.644 -9.712 7.395 1.00 94.75 103 ALA A O 1
ATOM 801 N N . CYS A 1 104 ? -5.085 -8.924 5.341 1.00 95.12 104 CYS A N 1
ATOM 802 C CA . CYS A 1 104 ? -5.679 -7.646 5.736 1.00 95.12 104 CYS A CA 1
ATOM 803 C C . CYS A 1 104 ? -7.195 -7.562 5.467 1.00 95.12 104 CYS A C 1
ATOM 805 O O . CYS A 1 104 ? -7.780 -6.479 5.494 1.00 95.12 104 CYS A O 1
ATOM 807 N N . ILE A 1 105 ? -7.853 -8.704 5.227 1.00 96.69 105 ILE A N 1
ATOM 808 C CA . ILE A 1 105 ? -9.307 -8.778 4.987 1.00 96.69 105 ILE A CA 1
ATOM 809 C C . ILE A 1 105 ? -10.101 -8.393 6.243 1.00 96.69 105 ILE A C 1
ATOM 811 O O . ILE A 1 105 ? -11.125 -7.722 6.145 1.00 96.69 105 ILE A O 1
ATOM 815 N N . SER A 1 106 ? -9.634 -8.805 7.423 1.00 95.81 106 SER A N 1
ATOM 816 C CA . SER A 1 106 ? -10.236 -8.471 8.714 1.00 95.81 106 SER A CA 1
ATOM 817 C C . SER A 1 106 ? -9.138 -8.357 9.761 1.00 95.81 106 SER A C 1
ATOM 819 O O . SER A 1 106 ? -8.409 -9.319 10.004 1.00 95.81 106 SER A O 1
ATOM 821 N N . LEU A 1 107 ? -9.003 -7.176 10.357 1.00 92.81 107 LEU A N 1
ATOM 822 C CA . LEU A 1 107 ? -7.938 -6.846 11.292 1.00 92.81 107 LEU A CA 1
ATOM 823 C C . LEU A 1 107 ? -8.535 -6.296 12.587 1.00 92.81 107 LEU A C 1
ATOM 825 O O . LEU A 1 107 ? -9.009 -5.161 12.629 1.00 92.81 107 LEU A O 1
ATOM 829 N N . ALA A 1 108 ? -8.531 -7.102 13.648 1.00 93.81 108 ALA A N 1
ATOM 830 C CA . ALA A 1 108 ? -9.065 -6.700 14.950 1.00 93.81 108 ALA A CA 1
ATOM 831 C C . ALA A 1 108 ? -8.229 -5.574 15.603 1.00 93.81 108 ALA A C 1
ATOM 833 O O . ALA A 1 108 ? -7.061 -5.400 15.243 1.00 93.81 108 ALA A O 1
ATOM 834 N N . PRO A 1 109 ? -8.801 -4.812 16.556 1.00 90.69 109 PRO A N 1
ATOM 835 C CA . PRO A 1 109 ? -8.067 -3.815 17.339 1.00 90.69 109 PRO A CA 1
ATOM 836 C C . PRO A 1 109 ? -6.780 -4.364 17.966 1.00 90.69 109 PRO A C 1
ATOM 838 O O . PRO A 1 109 ? -6.775 -5.466 18.514 1.00 90.69 109 PRO A O 1
ATOM 841 N N . GLY A 1 110 ? -5.701 -3.585 17.906 1.00 87.56 110 GLY A N 1
ATOM 842 C CA . GLY A 1 110 ? -4.384 -3.916 18.460 1.00 87.56 110 GLY A CA 1
ATOM 843 C C . GLY A 1 110 ? -3.578 -4.945 17.662 1.00 87.56 110 GLY A C 1
ATOM 844 O O . GLY A 1 110 ? -2.483 -5.307 18.086 1.00 87.56 110 GLY A O 1
ATOM 845 N N . LEU A 1 111 ? -4.100 -5.433 16.532 1.00 90.88 111 LEU A N 1
ATOM 846 C CA . LEU A 1 111 ? -3.397 -6.375 15.662 1.00 90.88 111 LEU A CA 1
ATOM 847 C C . LEU A 1 111 ? -2.764 -5.680 14.458 1.00 90.88 111 LEU A C 1
ATOM 849 O O . LEU A 1 111 ? -3.139 -4.568 14.074 1.00 90.88 111 LEU A O 1
ATOM 853 N N . SER A 1 112 ? -1.853 -6.410 13.815 1.00 90.50 112 SER A N 1
ATOM 854 C CA . SER A 1 112 ? -1.192 -5.992 12.584 1.00 90.50 112 SER A CA 1
ATOM 855 C C . SER A 1 112 ? -1.435 -6.975 11.444 1.00 90.50 112 SER A C 1
ATOM 857 O O . SER A 1 112 ? -1.543 -8.183 11.663 1.00 90.50 112 SER A O 1
ATOM 859 N N . CYS A 1 113 ? -1.463 -6.474 10.214 1.00 92.31 113 CYS A N 1
ATOM 860 C CA . CYS A 1 113 ? -1.431 -7.295 9.007 1.00 92.31 113 CYS A CA 1
ATOM 861 C C . CYS A 1 113 ? -0.375 -6.784 8.027 1.00 92.31 113 CYS A C 1
ATOM 863 O O . CYS A 1 113 ? 0.154 -5.687 8.186 1.00 92.31 113 CYS A O 1
ATOM 865 N N . ARG A 1 114 ? -0.060 -7.584 7.005 1.00 91.00 114 ARG A N 1
ATOM 866 C CA . ARG A 1 114 ? 0.937 -7.249 5.985 1.00 91.00 114 ARG A CA 1
ATOM 867 C C . ARG A 1 114 ? 0.310 -7.235 4.596 1.00 91.00 114 ARG A C 1
ATOM 869 O O . ARG A 1 114 ? -0.218 -8.256 4.161 1.00 91.00 114 ARG A O 1
ATOM 876 N N . LEU A 1 115 ? 0.460 -6.114 3.897 1.00 92.56 115 LEU A N 1
ATOM 877 C CA . LEU A 1 115 ? 0.307 -6.005 2.449 1.00 92.56 115 LEU A CA 1
ATOM 878 C C . LEU A 1 115 ? 1.666 -6.262 1.800 1.00 92.56 115 LEU A C 1
ATOM 880 O O . LEU A 1 115 ? 2.663 -5.681 2.232 1.00 92.56 115 LEU A O 1
ATOM 884 N N . THR A 1 116 ? 1.725 -7.117 0.783 1.00 92.69 116 THR A N 1
ATOM 885 C CA . THR A 1 116 ? 2.960 -7.338 0.014 1.00 92.69 116 THR A CA 1
ATOM 886 C C . THR A 1 116 ? 2.786 -6.908 -1.431 1.00 92.69 116 THR A C 1
ATOM 888 O O . THR A 1 116 ? 1.700 -7.030 -1.993 1.00 92.69 116 THR A O 1
ATOM 891 N N . PHE A 1 117 ? 3.871 -6.411 -2.016 1.00 92.62 117 PHE A N 1
ATOM 892 C CA . PHE A 1 117 ? 3.927 -5.821 -3.345 1.00 92.62 117 PHE A CA 1
ATOM 893 C C . PHE A 1 117 ? 5.082 -6.433 -4.121 1.00 92.62 117 PHE A C 1
ATOM 895 O O . PHE A 1 117 ? 6.197 -6.542 -3.597 1.00 92.62 117 PHE A O 1
ATOM 902 N N . ARG A 1 118 ? 4.828 -6.820 -5.366 1.00 91.38 118 ARG A N 1
ATOM 903 C CA . ARG A 1 118 ? 5.843 -7.353 -6.277 1.00 91.38 118 ARG A CA 1
ATOM 904 C C . ARG A 1 118 ? 5.692 -6.706 -7.648 1.00 91.38 118 ARG A C 1
ATOM 906 O O . ARG A 1 118 ? 4.558 -6.461 -8.059 1.00 91.38 118 ARG A O 1
ATOM 913 N N . PRO A 1 119 ? 6.796 -6.432 -8.358 1.00 91.19 119 PRO A N 1
ATOM 914 C CA . PRO A 1 119 ? 6.697 -6.042 -9.753 1.00 91.19 119 PRO A CA 1
ATOM 915 C C . PRO A 1 119 ? 6.123 -7.215 -10.564 1.00 91.19 119 PRO A C 1
ATOM 917 O O . PRO A 1 119 ? 6.439 -8.380 -10.304 1.00 91.19 119 PRO A O 1
ATOM 920 N N . THR A 1 120 ? 5.269 -6.906 -11.532 1.00 91.19 120 THR A N 1
ATOM 921 C CA . THR A 1 120 ? 4.783 -7.854 -12.537 1.00 91.19 120 THR A CA 1
ATOM 922 C C . THR A 1 120 ? 5.793 -7.971 -13.684 1.00 91.19 120 THR A C 1
ATOM 924 O O . THR A 1 120 ? 6.794 -7.259 -13.756 1.00 91.19 120 THR A O 1
ATOM 927 N N . THR A 1 121 ? 5.517 -8.845 -14.651 1.00 88.25 121 THR A N 1
ATOM 928 C CA . THR A 1 121 ? 6.288 -8.904 -15.906 1.00 88.25 121 THR A CA 1
ATOM 929 C C . THR A 1 121 ? 6.080 -7.686 -16.812 1.00 88.25 121 THR A C 1
ATOM 931 O O . THR A 1 121 ? 6.857 -7.486 -17.740 1.00 88.25 121 THR A O 1
ATOM 934 N N . MET A 1 122 ? 5.043 -6.887 -16.552 1.00 88.19 122 MET A N 1
ATOM 935 C CA . MET A 1 122 ? 4.696 -5.673 -17.295 1.00 88.19 122 MET A CA 1
ATOM 936 C C . MET A 1 122 ? 5.185 -4.396 -16.600 1.00 88.19 122 MET A C 1
ATOM 938 O O . MET A 1 122 ? 4.954 -3.305 -17.123 1.00 88.19 122 MET A O 1
ATOM 942 N N . SER A 1 123 ? 5.821 -4.511 -15.428 1.00 91.12 123 SER A N 1
ATOM 943 C CA . SER A 1 123 ? 6.356 -3.364 -14.698 1.00 91.12 123 SER A CA 1
ATOM 944 C C . SER A 1 123 ? 7.333 -2.571 -15.549 1.00 91.12 123 SER A C 1
ATOM 946 O O . SER A 1 123 ? 8.216 -3.130 -16.203 1.00 91.12 123 SER A O 1
ATOM 948 N N . GLN A 1 124 ? 7.205 -1.254 -15.475 1.00 91.69 124 GLN A N 1
ATOM 949 C CA . GLN A 1 124 ? 8.176 -0.321 -16.018 1.00 91.69 124 GLN A CA 1
ATOM 950 C C . GLN A 1 124 ? 8.772 0.487 -14.871 1.00 91.69 124 GLN A C 1
ATOM 952 O O . GLN A 1 124 ? 8.373 0.352 -13.713 1.00 91.69 124 GLN A O 1
ATOM 957 N N . PHE A 1 125 ? 9.758 1.312 -15.199 1.00 92.12 125 PHE A N 1
ATOM 958 C CA . PHE A 1 125 ? 10.267 2.289 -14.257 1.00 92.12 125 PHE A CA 1
ATOM 959 C C . PHE A 1 125 ? 9.121 3.189 -13.770 1.00 92.12 125 PHE A C 1
ATOM 961 O O . PHE A 1 125 ? 8.343 3.713 -14.570 1.00 92.12 125 PHE A O 1
ATOM 968 N N . LEU A 1 126 ? 9.032 3.350 -12.453 1.00 90.00 126 LEU A N 1
ATOM 969 C CA . LEU A 1 126 ? 8.020 4.161 -11.794 1.00 90.00 126 LEU A CA 1
ATOM 970 C C . LEU A 1 126 ? 8.735 5.139 -10.875 1.00 90.00 126 LEU A C 1
ATOM 972 O O . LEU A 1 126 ? 9.323 4.736 -9.867 1.00 90.00 126 LEU A O 1
ATOM 976 N N . GLU A 1 127 ? 8.642 6.419 -11.222 1.00 90.12 127 GLU A N 1
ATOM 977 C CA . GLU A 1 127 ? 9.021 7.500 -10.321 1.00 90.12 127 GLU A CA 1
ATOM 978 C C . GLU A 1 127 ? 8.224 7.414 -9.022 1.00 90.12 127 GLU A C 1
ATOM 980 O O . GLU A 1 127 ? 7.102 6.900 -8.986 1.00 90.12 127 GLU A O 1
ATOM 985 N N . ARG A 1 128 ? 8.798 7.951 -7.946 1.00 89.19 128 ARG A N 1
ATOM 986 C CA . ARG A 1 128 ? 8.166 7.955 -6.627 1.00 89.19 128 ARG A CA 1
ATOM 987 C C . ARG A 1 128 ? 6.729 8.487 -6.704 1.00 89.19 128 ARG A C 1
ATOM 989 O O . ARG A 1 128 ? 6.513 9.672 -6.941 1.00 89.19 128 ARG A O 1
ATOM 996 N N . THR A 1 129 ? 5.768 7.606 -6.452 1.00 88.69 129 THR A N 1
ATOM 997 C CA . THR A 1 129 ? 4.335 7.874 -6.595 1.00 88.69 129 THR A CA 1
ATOM 998 C C . THR A 1 129 ? 3.603 7.541 -5.303 1.00 88.69 129 THR A C 1
ATOM 1000 O O . THR A 1 129 ? 3.774 6.451 -4.760 1.00 88.69 129 THR A O 1
ATOM 1003 N N . ALA A 1 130 ? 2.759 8.457 -4.828 1.00 88.31 130 ALA A N 1
ATOM 1004 C CA . ALA A 1 130 ? 1.937 8.238 -3.644 1.00 88.31 130 ALA A CA 1
ATOM 1005 C C . ALA A 1 130 ? 0.770 7.288 -3.958 1.00 88.31 130 ALA A C 1
ATOM 1007 O O . ALA A 1 130 ? -0.082 7.576 -4.799 1.00 88.31 130 ALA A O 1
ATOM 1008 N N . ILE A 1 131 ? 0.713 6.170 -3.246 1.00 90.25 131 ILE A N 1
ATOM 1009 C CA . ILE A 1 131 ? -0.301 5.131 -3.372 1.00 90.25 131 ILE A CA 1
ATOM 1010 C C . ILE A 1 131 ? -1.226 5.176 -2.148 1.00 90.25 131 ILE A C 1
ATOM 1012 O O . ILE A 1 131 ? -0.757 5.018 -1.014 1.00 90.25 131 ILE A O 1
ATOM 1016 N N . PRO A 1 132 ? -2.541 5.378 -2.343 1.00 90.19 132 PRO A N 1
ATOM 1017 C CA . PRO A 1 132 ? -3.505 5.344 -1.254 1.00 90.19 132 PRO A CA 1
ATOM 1018 C C . PRO A 1 132 ? -3.708 3.923 -0.714 1.00 90.19 132 PRO A C 1
ATOM 1020 O O . PRO A 1 132 ? -3.837 2.959 -1.470 1.00 90.19 132 PRO A O 1
ATOM 1023 N N . ILE A 1 133 ? -3.820 3.814 0.607 1.00 89.38 133 ILE A N 1
ATOM 1024 C CA . ILE A 1 133 ? -4.255 2.631 1.351 1.00 89.38 133 ILE A CA 1
ATOM 1025 C C . ILE A 1 133 ? -5.464 3.018 2.194 1.00 89.38 133 ILE A C 1
ATOM 1027 O O . ILE A 1 133 ? -5.432 4.003 2.935 1.00 89.38 133 ILE A O 1
ATOM 1031 N N . HIS A 1 134 ? -6.516 2.212 2.125 1.00 86.69 134 HIS A N 1
ATOM 1032 C CA . HIS A 1 134 ? -7.632 2.297 3.058 1.00 86.69 134 HIS A CA 1
ATOM 1033 C C . HIS A 1 134 ? -8.366 0.955 3.152 1.00 86.69 134 HIS A C 1
ATOM 1035 O O . HIS A 1 134 ? -8.239 0.091 2.281 1.00 86.69 134 HIS A O 1
ATOM 1041 N N . GLY A 1 135 ? -9.120 0.778 4.230 1.00 88.81 135 GLY A N 1
ATOM 1042 C CA . GLY A 1 135 ? -10.138 -0.258 4.359 1.00 88.81 135 GLY A CA 1
ATOM 1043 C C . GLY A 1 135 ? -11.538 0.308 4.149 1.00 88.81 135 GLY A C 1
ATOM 1044 O O . GLY A 1 135 ? -11.725 1.450 3.712 1.00 88.81 135 GLY A O 1
ATOM 1045 N N . ASP A 1 136 ? -12.541 -0.492 4.484 1.00 88.31 136 ASP A N 1
ATOM 1046 C CA . ASP A 1 136 ? -13.929 -0.045 4.473 1.00 88.31 136 ASP A CA 1
ATOM 1047 C C . ASP A 1 136 ? -14.166 0.970 5.593 1.00 88.31 136 ASP A C 1
ATOM 1049 O O . ASP A 1 136 ? -13.921 0.689 6.766 1.00 88.31 136 ASP A O 1
ATOM 1053 N N . LYS A 1 137 ? -14.701 2.144 5.237 1.00 81.88 137 LYS A N 1
ATOM 1054 C CA . LYS A 1 137 ? -15.062 3.219 6.184 1.00 81.88 137 LYS A CA 1
ATOM 1055 C C . LYS A 1 137 ? -13.896 3.718 7.054 1.00 81.88 137 LYS A C 1
ATOM 1057 O O . LYS A 1 137 ? -14.145 4.346 8.077 1.00 81.88 137 LYS A O 1
ATOM 1062 N N . THR A 1 138 ? -12.651 3.483 6.644 1.00 80.88 138 THR A N 1
ATOM 1063 C CA . THR A 1 138 ? -11.466 4.042 7.305 1.00 80.88 138 THR A CA 1
ATOM 1064 C C . THR A 1 138 ? -11.069 5.369 6.662 1.00 80.88 138 THR A C 1
ATOM 1066 O O . THR A 1 138 ? -11.509 5.705 5.561 1.00 80.88 138 THR A O 1
ATOM 1069 N N . SER A 1 139 ? -10.184 6.114 7.319 1.00 80.69 139 SER A N 1
ATOM 1070 C CA . SER A 1 139 ? -9.409 7.165 6.657 1.00 80.69 139 SER A CA 1
ATOM 1071 C C . SER A 1 139 ? -8.512 6.582 5.556 1.00 80.69 139 SER A C 1
ATOM 1073 O O . SER A 1 139 ? -8.259 5.374 5.503 1.00 80.69 139 SER A O 1
ATOM 1075 N N . THR A 1 140 ? -8.034 7.449 4.664 1.00 81.69 140 THR A N 1
ATOM 1076 C CA . THR A 1 140 ? -7.014 7.101 3.673 1.00 81.69 140 THR A CA 1
ATOM 1077 C C . THR A 1 140 ? -5.644 7.497 4.194 1.00 81.69 140 THR A C 1
ATOM 1079 O O . THR A 1 140 ? -5.432 8.639 4.600 1.00 81.69 140 THR A O 1
ATOM 1082 N N . ALA A 1 141 ? -4.714 6.555 4.144 1.00 81.88 141 ALA A N 1
ATOM 1083 C CA . ALA A 1 141 ? -3.297 6.787 4.357 1.00 81.88 141 ALA A CA 1
ATOM 1084 C C . ALA A 1 141 ? -2.546 6.599 3.033 1.00 81.88 141 ALA A C 1
ATOM 1086 O O . ALA A 1 141 ? -3.093 6.048 2.079 1.00 81.88 141 ALA A O 1
ATOM 1087 N N . PHE A 1 142 ? -1.301 7.060 2.962 1.00 83.38 142 PHE A N 1
ATOM 1088 C CA . PHE A 1 142 ? -0.500 6.999 1.742 1.00 83.38 142 PHE A CA 1
ATOM 1089 C C . PHE A 1 142 ? 0.879 6.426 2.036 1.00 83.38 142 PHE A C 1
ATOM 1091 O O . PHE A 1 142 ? 1.455 6.677 3.097 1.00 83.38 142 PHE A O 1
ATOM 1098 N N . PHE A 1 143 ? 1.413 5.691 1.069 1.00 84.56 143 PHE A N 1
ATOM 1099 C CA . PHE A 1 143 ? 2.828 5.359 0.998 1.00 84.56 143 PHE A CA 1
ATOM 1100 C C . PHE A 1 143 ? 3.359 5.705 -0.384 1.00 84.56 143 PHE A C 1
ATOM 1102 O O . PHE A 1 143 ? 2.615 5.685 -1.355 1.00 84.56 143 PHE A O 1
ATOM 1109 N N . ASP A 1 144 ? 4.642 5.992 -0.482 1.00 86.94 144 ASP A N 1
ATOM 1110 C CA . ASP A 1 144 ? 5.319 6.161 -1.751 1.00 86.94 144 ASP A CA 1
ATOM 1111 C C . ASP A 1 144 ? 5.760 4.804 -2.297 1.00 86.94 144 ASP A C 1
ATOM 1113 O O . ASP A 1 144 ? 6.359 3.986 -1.595 1.00 86.94 144 ASP A O 1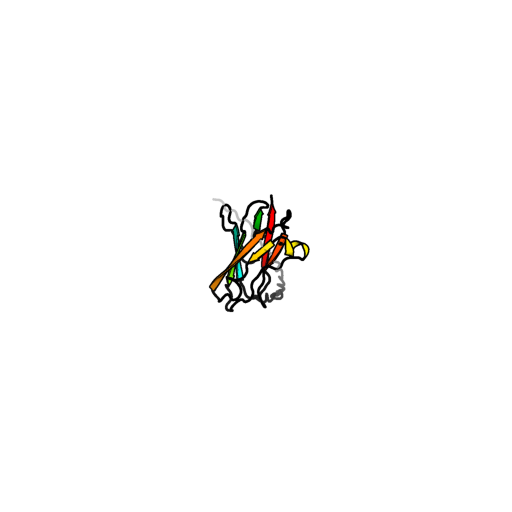
ATOM 1117 N N . LEU A 1 145 ? 5.524 4.584 -3.581 1.00 88.88 145 LEU A N 1
ATOM 1118 C CA . LEU A 1 145 ? 6.041 3.454 -4.331 1.00 88.88 145 LEU A CA 1
ATOM 1119 C C . LEU A 1 145 ? 6.955 3.962 -5.441 1.00 88.88 145 LEU A C 1
ATOM 1121 O O . LEU A 1 145 ? 6.618 4.913 -6.140 1.00 88.88 145 LEU A O 1
ATOM 1125 N N . GLN A 1 146 ? 8.086 3.296 -5.629 1.00 90.38 146 GLN A N 1
ATOM 1126 C CA . GLN A 1 146 ? 8.923 3.466 -6.811 1.00 90.38 146 GLN A CA 1
ATOM 1127 C C . GLN A 1 146 ? 9.353 2.103 -7.352 1.00 90.38 146 GLN A C 1
ATOM 1129 O O . GLN A 1 146 ? 9.522 1.144 -6.587 1.00 90.38 146 GLN A O 1
ATOM 1134 N N . ILE A 1 147 ? 9.563 2.035 -8.662 1.00 90.44 147 ILE A N 1
ATOM 1135 C CA . ILE A 1 147 ? 10.114 0.866 -9.348 1.00 90.44 147 ILE A CA 1
ATOM 1136 C C . ILE A 1 147 ? 11.403 1.315 -10.028 1.00 90.44 147 ILE A C 1
ATOM 1138 O O . ILE A 1 147 ? 11.371 2.180 -10.901 1.00 90.44 147 ILE A O 1
ATOM 1142 N N . THR A 1 148 ? 12.530 0.744 -9.614 1.00 89.06 148 THR A N 1
ATOM 1143 C CA . THR A 1 148 ? 13.858 1.028 -10.173 1.00 89.06 148 THR A CA 1
ATOM 1144 C C . THR A 1 148 ? 14.361 -0.148 -10.996 1.00 89.06 148 THR A C 1
ATOM 1146 O O . THR A 1 148 ? 13.808 -1.241 -10.916 1.00 89.06 148 THR A O 1
ATOM 1149 N N . GLU A 1 149 ? 15.449 0.055 -11.737 1.00 83.62 149 GLU A N 1
ATOM 1150 C CA . GLU A 1 149 ? 16.247 -1.039 -12.308 1.00 83.62 149 GLU A CA 1
ATOM 1151 C C . GLU A 1 149 ? 16.855 -1.964 -11.234 1.00 83.62 149 GLU A C 1
ATOM 1153 O O . GLU A 1 149 ? 17.037 -1.532 -10.059 1.00 83.62 149 GLU A O 1
#

Organism: NCBI:txid91891

Secondary structure (DSSP, 8-state):
------------------------------------EEEEEETTS---EEESS-TTS-EEEEETTS---EEEEEE--SSS-EES-EE---GGGTTTEEEE-GGGSEE-TT-EEEEEEEE-TT---EEEEEEEEE-TTPPPEEEEEEEE-

Radius of gyration: 28.47 Å; chains: 1; bounding box: 46×77×74 Å

Sequence (149 aa):
MRKNLLKTMIVLSIGLLTYETTFSLPQIILNKADDFSIEIGTVSKSTFSSCGNSIANCLVTLKLMIHNEGFVIIHNNSSRTLTNVRAYFPEELQNQVDQNASACISLAPGLSCRLTFRPTTMSQFLERTAIPIHGDKTSTAFFDLQITE

pLDDT: mean 72.33, std 21.76, range [33.84, 96.69]